Protein AF-O31113-F1 (afdb_monomer)

Structure (mmCIF, N/CA/C/O backbone):
data_AF-O31113-F1
#
_entry.id   AF-O31113-F1
#
loop_
_atom_site.group_PDB
_atom_site.id
_atom_site.type_symbol
_atom_site.label_atom_id
_atom_site.label_alt_id
_atom_site.label_comp_id
_atom_site.label_asym_id
_atom_site.label_entity_id
_atom_site.label_seq_id
_atom_site.pdbx_PDB_ins_code
_atom_site.Cartn_x
_atom_site.Cartn_y
_atom_site.Cartn_z
_atom_site.occupancy
_atom_site.B_iso_or_equiv
_atom_site.auth_seq_id
_atom_site.auth_comp_id
_atom_site.auth_asym_id
_atom_site.auth_atom_id
_atom_site.pdbx_PDB_model_num
ATOM 1 N 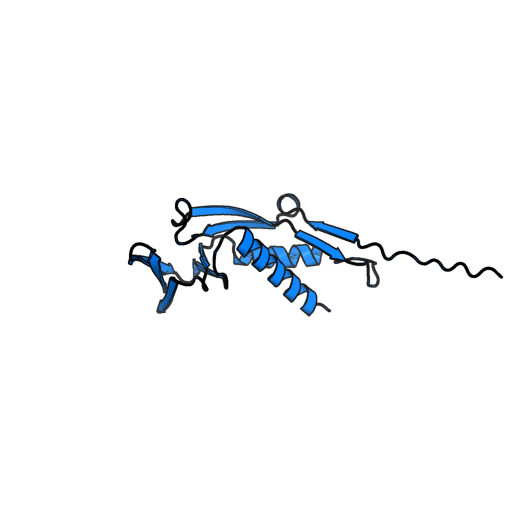N . MET A 1 1 ? 43.772 -29.951 -31.477 1.00 41.06 1 MET A N 1
ATOM 2 C CA . MET A 1 1 ? 42.868 -28.849 -31.870 1.00 41.06 1 MET A CA 1
ATOM 3 C C . MET A 1 1 ? 42.209 -28.359 -30.588 1.00 41.06 1 MET A C 1
ATOM 5 O O . MET A 1 1 ? 41.496 -29.130 -29.961 1.00 41.06 1 MET A O 1
ATOM 9 N N . TYR A 1 2 ? 42.608 -27.188 -30.090 1.00 36.62 2 TYR A N 1
ATOM 10 C CA . TYR A 1 2 ? 42.245 -26.711 -28.751 1.00 36.62 2 TYR A CA 1
ATOM 11 C C . TYR A 1 2 ? 40.744 -26.399 -28.676 1.00 36.62 2 TYR A C 1
ATOM 13 O O . TYR A 1 2 ? 40.266 -25.489 -29.345 1.00 36.62 2 TYR A O 1
ATOM 21 N N . SER A 1 3 ? 40.012 -27.155 -27.856 1.00 44.78 3 SER A N 1
ATOM 22 C CA . SER A 1 3 ? 38.642 -26.827 -27.459 1.00 44.78 3 SER A CA 1
ATOM 23 C C . SER A 1 3 ? 38.707 -25.735 -26.396 1.00 44.78 3 SER A C 1
ATOM 25 O O . SER A 1 3 ? 39.004 -26.012 -25.233 1.00 44.78 3 SER A O 1
ATOM 27 N N . ILE A 1 4 ? 38.460 -24.486 -26.787 1.00 46.47 4 ILE A N 1
ATOM 28 C CA . ILE A 1 4 ? 38.297 -23.392 -25.831 1.00 46.47 4 ILE A CA 1
ATOM 29 C C . ILE A 1 4 ? 36.902 -23.539 -25.221 1.00 46.47 4 ILE A C 1
ATOM 31 O O . ILE A 1 4 ? 35.905 -23.090 -25.779 1.00 46.47 4 ILE A O 1
ATOM 35 N N . ASN A 1 5 ? 36.831 -24.203 -24.068 1.00 42.53 5 ASN A N 1
ATOM 36 C CA . ASN A 1 5 ? 35.664 -24.143 -23.197 1.00 42.53 5 ASN A CA 1
ATOM 37 C C . ASN A 1 5 ? 35.570 -22.724 -22.623 1.00 42.53 5 ASN A C 1
ATOM 39 O O . ASN A 1 5 ? 36.101 -22.447 -21.546 1.00 42.53 5 ASN A O 1
ATOM 43 N N . TYR A 1 6 ? 34.881 -21.819 -23.322 1.00 45.59 6 TYR A N 1
ATOM 44 C CA . TYR A 1 6 ? 34.347 -20.616 -22.692 1.00 45.59 6 TYR A CA 1
ATOM 45 C C . TYR A 1 6 ? 33.265 -21.056 -21.702 1.00 45.59 6 TYR A C 1
ATOM 47 O O . TYR A 1 6 ? 32.075 -21.074 -22.001 1.00 45.59 6 TYR A O 1
ATOM 55 N N . ARG A 1 7 ? 33.675 -21.416 -20.483 1.00 47.78 7 ARG A N 1
ATOM 56 C CA . ARG A 1 7 ? 32.787 -21.350 -19.322 1.00 47.78 7 ARG A CA 1
ATOM 57 C C . ARG A 1 7 ? 32.553 -19.862 -19.057 1.00 47.78 7 ARG A C 1
ATOM 59 O O . ARG A 1 7 ? 33.208 -19.267 -18.206 1.00 47.78 7 ARG A O 1
ATOM 66 N N . ILE A 1 8 ? 31.666 -19.244 -19.839 1.00 56.91 8 ILE A N 1
ATOM 67 C CA . ILE A 1 8 ? 31.111 -17.936 -19.500 1.00 56.91 8 ILE A CA 1
ATOM 68 C C . ILE A 1 8 ? 30.435 -18.155 -18.150 1.00 56.91 8 ILE A C 1
ATOM 70 O O . ILE A 1 8 ? 29.442 -18.878 -18.055 1.00 56.91 8 ILE A O 1
ATOM 74 N N . ARG A 1 9 ? 31.030 -17.624 -17.080 1.00 56.62 9 ARG A N 1
ATOM 75 C CA . ARG A 1 9 ? 30.344 -17.517 -15.797 1.00 56.62 9 ARG A CA 1
ATOM 76 C C . ARG A 1 9 ? 29.125 -16.643 -16.071 1.00 56.62 9 ARG A C 1
ATOM 78 O O . ARG A 1 9 ? 29.287 -15.445 -16.294 1.00 56.62 9 ARG A O 1
ATOM 85 N N . ARG A 1 10 ? 27.946 -17.263 -16.150 1.00 62.12 10 ARG A N 1
ATOM 86 C CA . ARG A 1 10 ? 26.658 -16.565 -16.146 1.00 62.12 10 ARG A CA 1
ATOM 87 C C . ARG A 1 10 ? 26.690 -15.641 -14.932 1.00 62.12 10 ARG A C 1
ATOM 89 O O . ARG A 1 10 ? 26.868 -16.115 -13.810 1.00 62.12 10 ARG A O 1
ATOM 96 N N . THR A 1 11 ? 26.837 -14.351 -15.207 1.00 74.50 11 THR A N 1
ATOM 97 C CA . THR A 1 11 ? 27.075 -13.343 -14.183 1.00 74.50 11 THR A CA 1
ATOM 98 C C . THR A 1 11 ? 25.722 -12.762 -13.873 1.00 74.50 11 THR A C 1
ATOM 100 O O . THR A 1 11 ? 25.154 -12.070 -14.715 1.00 74.50 11 THR A O 1
ATOM 103 N N . THR A 1 12 ? 25.239 -13.037 -12.667 1.00 88.12 12 THR A N 1
ATOM 104 C CA . THR A 1 12 ? 23.979 -12.494 -12.183 1.00 88.12 12 THR A CA 1
ATOM 105 C C . THR A 1 12 ? 24.026 -10.981 -12.283 1.00 88.12 12 THR A C 1
ATOM 107 O O . THR A 1 12 ? 24.915 -10.333 -11.724 1.00 88.12 12 THR A O 1
ATOM 110 N N . MET A 1 13 ? 23.091 -10.429 -13.048 1.00 92.56 13 MET A N 1
ATOM 111 C CA . MET A 1 13 ? 22.949 -8.998 -13.247 1.00 92.56 13 MET A CA 1
ATOM 112 C C . MET A 1 13 ? 21.875 -8.459 -12.313 1.00 92.56 13 MET A C 1
ATOM 114 O O . MET A 1 13 ? 20.916 -9.155 -11.981 1.00 92.56 13 MET A O 1
ATOM 118 N N . ILE A 1 14 ? 22.050 -7.207 -11.898 1.00 94.44 14 ILE A N 1
ATOM 119 C CA . ILE A 1 14 ? 21.077 -6.476 -11.092 1.00 94.44 14 ILE A CA 1
ATOM 120 C C . ILE A 1 14 ? 20.465 -5.393 -11.972 1.00 94.44 14 ILE A C 1
ATOM 122 O O . ILE A 1 14 ? 21.179 -4.563 -12.536 1.00 94.44 14 ILE A O 1
ATOM 126 N N . LEU A 1 15 ? 19.141 -5.403 -12.063 1.00 94.50 15 LEU A N 1
ATOM 127 C CA . LEU A 1 15 ? 18.340 -4.301 -12.568 1.00 94.50 15 LEU A CA 1
ATOM 128 C C . LEU A 1 15 ? 17.790 -3.529 -11.369 1.00 94.50 15 LEU A C 1
ATOM 130 O O . LEU A 1 15 ? 17.204 -4.118 -10.462 1.00 94.50 15 LEU A O 1
ATOM 134 N N . GLU A 1 16 ? 17.970 -2.211 -11.369 1.00 96.81 16 GLU A N 1
ATOM 135 C CA . GLU A 1 16 ? 17.506 -1.327 -10.300 1.00 96.81 16 GLU A CA 1
ATOM 136 C C . GLU A 1 16 ? 16.591 -0.239 -10.865 1.00 96.81 16 GLU A C 1
ATOM 138 O O . GLU A 1 16 ? 16.943 0.468 -11.812 1.00 96.81 16 GLU A O 1
ATOM 143 N N . LEU A 1 17 ? 15.414 -0.095 -10.260 1.00 97.31 17 LEU A N 1
ATOM 144 C CA . LEU A 1 17 ? 14.520 1.036 -10.446 1.00 97.31 17 LEU A CA 1
ATOM 145 C C . LEU A 1 17 ? 14.532 1.870 -9.171 1.00 97.31 17 LEU A C 1
ATOM 147 O O . LEU A 1 17 ? 14.003 1.449 -8.146 1.00 97.31 17 LEU A O 1
ATOM 151 N N . ASN A 1 18 ? 15.099 3.071 -9.251 1.00 97.81 18 ASN A N 1
ATOM 152 C CA . ASN A 1 18 ? 14.959 4.054 -8.186 1.00 97.81 18 ASN A CA 1
ATOM 153 C C . ASN A 1 18 ? 13.582 4.725 -8.284 1.00 97.81 18 ASN A C 1
ATOM 155 O O . ASN A 1 18 ? 13.265 5.353 -9.298 1.00 97.81 18 ASN A O 1
ATOM 159 N N . GLY A 1 19 ? 12.773 4.608 -7.240 1.00 96.81 19 GLY A N 1
ATOM 160 C CA . GLY A 1 19 ? 11.384 5.030 -7.212 1.00 96.81 19 GLY A CA 1
ATOM 161 C C . GLY A 1 19 ? 11.194 6.533 -7.345 1.00 96.81 19 GLY A C 1
ATOM 162 O O . GLY A 1 19 ? 10.263 6.965 -8.025 1.00 96.81 19 GLY A O 1
ATOM 163 N N . ILE A 1 20 ? 12.104 7.348 -6.807 1.00 96.31 20 ILE A N 1
ATOM 164 C CA . ILE A 1 20 ? 12.039 8.809 -6.966 1.00 96.31 20 ILE A CA 1
ATOM 165 C C . ILE A 1 20 ? 12.186 9.180 -8.447 1.00 96.31 20 ILE A C 1
ATOM 167 O O . ILE A 1 20 ? 11.336 9.885 -8.994 1.00 96.31 20 ILE A O 1
ATOM 171 N N . TYR A 1 21 ? 13.218 8.669 -9.124 1.00 96.88 21 TYR A N 1
ATOM 172 C CA . TYR A 1 21 ? 13.475 8.997 -10.532 1.00 96.88 21 TYR A CA 1
ATOM 173 C C . TYR A 1 21 ? 12.519 8.294 -11.502 1.00 96.88 21 TYR A C 1
ATOM 175 O O . TYR A 1 21 ? 12.170 8.837 -12.552 1.00 96.88 21 TYR A O 1
ATOM 183 N N . ALA A 1 22 ? 12.065 7.088 -11.163 1.00 96.12 22 ALA A N 1
ATOM 184 C CA . ALA A 1 22 ? 11.113 6.343 -11.974 1.00 96.12 22 ALA A CA 1
ATOM 185 C C . ALA A 1 22 ? 9.659 6.814 -11.770 1.00 96.12 22 ALA A C 1
ATOM 187 O O . ALA A 1 22 ? 8.803 6.492 -12.603 1.00 96.12 22 ALA A O 1
ATOM 188 N N . GLY A 1 23 ? 9.377 7.601 -10.728 1.00 96.69 23 GLY A N 1
ATOM 189 C CA . GLY A 1 23 ? 8.023 8.015 -10.361 1.00 96.69 23 GLY A CA 1
ATOM 190 C C . GLY A 1 23 ? 7.192 6.854 -9.812 1.00 96.69 23 GLY A C 1
ATOM 191 O O . GLY A 1 23 ? 6.026 6.717 -10.177 1.00 96.69 23 GLY A O 1
ATOM 192 N N . LEU A 1 24 ? 7.815 5.994 -9.004 1.00 98.38 24 LEU A N 1
ATOM 193 C CA . LEU A 1 24 ? 7.187 4.905 -8.255 1.00 98.38 24 LEU A CA 1
ATOM 194 C C . LEU A 1 24 ? 6.921 5.415 -6.840 1.00 98.38 24 LEU A C 1
ATOM 196 O O . LEU A 1 24 ? 7.771 5.325 -5.953 1.00 98.38 24 LEU A O 1
ATOM 200 N N . ARG A 1 25 ? 5.762 6.046 -6.671 1.00 98.12 25 ARG A N 1
ATOM 201 C CA . ARG A 1 25 ? 5.361 6.681 -5.419 1.00 98.12 25 ARG A CA 1
ATOM 202 C C . ARG A 1 25 ? 3.854 6.633 -5.248 1.00 98.12 25 ARG A C 1
ATOM 204 O O . ARG A 1 25 ? 3.136 6.609 -6.246 1.00 98.12 25 ARG A O 1
ATOM 211 N N . PHE A 1 26 ? 3.418 6.705 -4.003 1.00 98.69 26 PHE A N 1
ATOM 212 C CA . PHE A 1 26 ? 2.024 6.898 -3.622 1.00 98.69 26 PHE A CA 1
ATOM 213 C C . PHE A 1 26 ? 1.972 7.640 -2.284 1.00 98.69 26 PHE A C 1
ATOM 215 O O . PHE A 1 26 ? 2.929 7.599 -1.509 1.00 98.69 26 PHE A O 1
ATOM 222 N N . SER A 1 27 ? 0.883 8.344 -2.014 1.00 98.69 27 SER A N 1
ATOM 223 C CA . SER A 1 27 ? 0.633 9.002 -0.733 1.00 98.69 27 SER A CA 1
ATOM 224 C C . SER A 1 27 ? -0.565 8.345 -0.073 1.00 98.69 27 SER A C 1
ATOM 226 O O . SER A 1 27 ? -1.639 8.299 -0.662 1.00 98.69 27 SER A O 1
ATOM 228 N N . ALA A 1 28 ? -0.392 7.850 1.147 1.00 98.69 28 ALA A N 1
ATOM 229 C CA . ALA A 1 28 ? -1.445 7.135 1.853 1.00 98.69 28 ALA A CA 1
ATOM 230 C C . ALA A 1 28 ? -1.438 7.468 3.343 1.00 98.69 28 ALA A C 1
ATOM 232 O O . ALA A 1 28 ? -0.394 7.792 3.923 1.00 98.69 28 ALA A O 1
ATOM 233 N N . ALA A 1 29 ? -2.615 7.371 3.954 1.00 98.69 29 ALA A N 1
ATOM 234 C CA . ALA A 1 29 ? -2.731 7.288 5.398 1.00 98.69 29 ALA A CA 1
ATOM 235 C C . ALA A 1 29 ? -2.550 5.829 5.836 1.00 98.69 29 ALA A C 1
ATOM 237 O O . ALA A 1 29 ? -2.847 4.912 5.077 1.00 98.69 29 ALA A O 1
ATOM 238 N N . HIS A 1 30 ? -2.086 5.586 7.055 1.00 98.62 30 HIS A N 1
ATOM 239 C CA . HIS A 1 30 ? -1.995 4.242 7.616 1.00 98.62 30 HIS A CA 1
ATOM 240 C C . HIS A 1 30 ? -2.087 4.259 9.144 1.00 98.62 30 HIS A C 1
ATOM 242 O O . HIS A 1 30 ? -2.037 5.317 9.783 1.00 98.62 30 HIS A O 1
ATOM 248 N N . ILE A 1 31 ? -2.215 3.067 9.724 1.00 98.12 31 ILE A N 1
ATOM 249 C CA . ILE A 1 31 ? -2.214 2.851 11.168 1.00 98.12 31 ILE A CA 1
ATOM 250 C C . ILE A 1 31 ? -1.427 1.588 11.521 1.00 98.12 31 ILE A C 1
ATOM 252 O O . ILE A 1 31 ? -1.719 0.495 11.051 1.00 98.12 31 ILE A O 1
ATOM 256 N N . VAL A 1 32 ? -0.448 1.735 12.412 1.00 97.94 32 VAL A N 1
ATOM 257 C CA . VAL A 1 32 ? 0.302 0.621 13.002 1.00 97.94 32 VAL A CA 1
ATOM 258 C C . VAL A 1 32 ? -0.262 0.369 14.396 1.00 97.94 32 VAL A C 1
ATOM 260 O O . VAL A 1 32 ? 0.184 0.968 15.377 1.00 97.94 32 VAL A O 1
ATOM 263 N N . PHE A 1 33 ? -1.300 -0.464 14.478 1.00 97.19 33 PHE A N 1
ATOM 264 C CA . PHE A 1 33 ? -2.029 -0.717 15.721 1.00 97.19 33 PHE A CA 1
ATOM 265 C C . PHE A 1 33 ? -1.098 -1.064 16.897 1.00 97.19 33 PHE A C 1
ATOM 267 O O . PHE A 1 33 ? -0.180 -1.870 16.785 1.00 97.19 33 PHE A O 1
ATOM 274 N N . GLY A 1 34 ? -1.322 -0.406 18.039 1.00 94.81 34 GLY A N 1
ATOM 275 C CA . GLY A 1 34 ? -0.545 -0.622 19.263 1.00 94.81 34 GLY A CA 1
ATOM 276 C C . GLY A 1 34 ? 0.847 0.017 19.305 1.00 94.81 34 GLY A C 1
ATOM 277 O O . GLY A 1 34 ? 1.509 -0.112 20.331 1.00 94.81 34 GLY A O 1
ATOM 278 N N . HIS A 1 35 ? 1.295 0.707 18.249 1.00 96.62 35 HIS A N 1
ATOM 279 C CA . HIS A 1 35 ? 2.537 1.485 18.281 1.00 96.62 35 HIS A CA 1
ATOM 280 C C . HIS A 1 35 ? 2.332 2.848 18.957 1.00 96.62 35 HIS A C 1
ATOM 282 O O . HIS A 1 35 ? 1.343 3.527 18.687 1.00 96.62 35 HIS A O 1
ATOM 288 N N . ASP A 1 36 ? 3.298 3.308 19.754 1.00 92.31 36 ASP A N 1
ATOM 289 C CA . ASP A 1 36 ? 3.148 4.530 20.562 1.00 92.31 36 ASP A CA 1
ATOM 290 C C . ASP A 1 36 ? 2.903 5.792 19.721 1.00 92.31 36 ASP A C 1
ATOM 292 O O . ASP A 1 36 ? 2.021 6.592 20.023 1.00 92.31 36 ASP A O 1
ATOM 296 N N . SER A 1 37 ? 3.660 5.973 18.635 1.00 91.62 37 SER A N 1
ATOM 297 C CA . SER A 1 37 ? 3.525 7.143 17.750 1.00 91.62 37 SER A CA 1
ATOM 298 C C . SER A 1 37 ? 2.735 6.870 16.471 1.00 91.62 37 SER A C 1
ATOM 300 O O . SER A 1 37 ? 2.240 7.798 15.843 1.00 91.62 37 SER A O 1
ATOM 302 N N . CYS A 1 38 ? 2.622 5.599 16.078 1.00 94.81 38 CYS A N 1
ATOM 303 C CA . CYS A 1 38 ? 2.059 5.183 14.787 1.00 94.81 38 CYS A CA 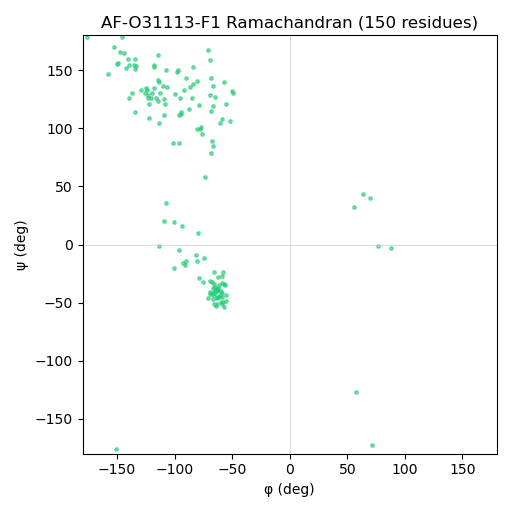1
ATOM 304 C C . CYS A 1 38 ? 0.736 4.416 14.951 1.00 94.81 38 CYS A C 1
ATOM 306 O O . CYS A 1 38 ? 0.118 4.053 13.956 1.00 94.81 38 CYS A O 1
ATOM 308 N N . GLY A 1 39 ? 0.274 4.201 16.191 1.00 94.81 39 GLY A N 1
ATOM 309 C CA . GLY A 1 39 ? -1.019 3.591 16.540 1.00 94.81 39 GLY A CA 1
ATOM 310 C C . GLY A 1 39 ? -2.210 4.542 16.442 1.00 94.81 39 GLY A C 1
ATOM 311 O O . GLY A 1 39 ? -3.326 4.219 16.866 1.00 94.81 39 GLY A O 1
ATOM 312 N N . VAL A 1 40 ? -1.979 5.721 15.872 1.00 96.50 40 VAL A N 1
ATOM 313 C CA . VAL A 1 40 ? -2.997 6.664 15.420 1.00 96.50 40 VAL A CA 1
ATOM 314 C C . VAL A 1 40 ? -2.866 6.848 13.913 1.00 96.50 40 VAL A C 1
ATOM 316 O O . VAL A 1 40 ? -1.783 6.689 13.345 1.00 96.50 40 VAL A O 1
ATOM 319 N N . ILE A 1 41 ? -3.981 7.181 13.267 1.00 98.25 41 ILE A N 1
ATOM 320 C CA . ILE A 1 41 ? -4.002 7.421 11.826 1.00 98.25 41 ILE A CA 1
ATOM 321 C C . ILE A 1 41 ? -3.142 8.647 11.520 1.00 98.25 41 ILE A C 1
ATOM 323 O O . ILE A 1 41 ? -3.326 9.714 12.103 1.00 98.25 41 ILE A O 1
ATOM 327 N N . HIS A 1 42 ? -2.210 8.470 10.597 1.00 98.19 42 HIS A N 1
ATOM 328 C CA . HIS A 1 42 ? -1.355 9.508 10.030 1.00 98.19 42 HIS A CA 1
ATOM 329 C C . HIS A 1 42 ? -0.993 9.090 8.602 1.00 98.19 42 HIS A C 1
ATOM 331 O O . HIS A 1 42 ? -1.499 8.075 8.132 1.00 98.19 42 HIS A O 1
ATOM 337 N N . GLY A 1 43 ? -0.154 9.839 7.886 1.00 97.81 43 GLY A N 1
ATOM 338 C CA . GLY A 1 43 ? 0.178 9.491 6.506 1.00 97.81 43 GLY A CA 1
ATOM 339 C C . GLY A 1 43 ? 1.588 9.857 6.091 1.00 97.81 43 GLY A C 1
ATOM 340 O O . GLY A 1 43 ? 2.264 10.640 6.759 1.00 97.81 43 GLY A O 1
ATOM 341 N N . HIS A 1 44 ? 1.996 9.282 4.961 1.00 98.38 44 HIS A N 1
ATOM 342 C CA . HIS A 1 44 ? 3.311 9.463 4.354 1.00 98.38 44 HIS A CA 1
ATOM 343 C C . HIS A 1 44 ? 3.201 9.550 2.835 1.00 98.38 44 HIS A C 1
ATOM 345 O O . HIS A 1 44 ? 2.249 9.058 2.227 1.00 98.38 44 HIS A O 1
ATOM 351 N N . SER A 1 45 ? 4.233 10.123 2.220 1.00 98.38 45 SER A N 1
ATOM 352 C CA . SER A 1 45 ? 4.540 9.880 0.812 1.00 98.38 45 SER A CA 1
ATOM 353 C C . SER A 1 45 ? 5.564 8.753 0.727 1.00 98.38 45 SER A C 1
ATOM 355 O O . SER A 1 45 ? 6.704 8.906 1.168 1.00 98.38 45 SER A O 1
ATOM 357 N N . TYR A 1 46 ? 5.147 7.627 0.163 1.00 98.62 46 TYR A N 1
ATOM 358 C CA . TYR A 1 46 ? 5.951 6.428 -0.014 1.00 98.62 46 TYR A CA 1
ATOM 359 C C . TYR A 1 46 ? 6.670 6.463 -1.361 1.00 98.62 46 TYR A C 1
ATOM 361 O O . TYR A 1 46 ? 6.110 6.895 -2.371 1.00 98.62 46 TYR A O 1
ATOM 369 N N . TYR A 1 47 ? 7.901 5.959 -1.379 1.00 98.38 47 TYR A N 1
ATOM 370 C CA . TYR A 1 47 ? 8.701 5.757 -2.583 1.00 98.38 47 TYR A CA 1
ATOM 371 C C . TYR A 1 47 ? 9.130 4.297 -2.640 1.00 98.38 47 TYR A C 1
ATOM 373 O O . TYR A 1 47 ? 9.555 3.744 -1.626 1.00 98.38 47 TYR A O 1
ATOM 381 N N . VAL A 1 48 ? 9.006 3.680 -3.814 1.00 98.62 48 VAL A N 1
ATOM 382 C CA . VAL A 1 48 ? 9.257 2.246 -3.993 1.00 98.62 48 VAL A CA 1
ATOM 383 C C . VAL A 1 48 ? 10.479 2.052 -4.880 1.00 98.62 48 VAL A C 1
ATOM 385 O O . VAL A 1 48 ? 10.411 2.230 -6.097 1.00 98.62 48 VAL A O 1
ATOM 388 N N . ASP A 1 49 ? 11.596 1.687 -4.259 1.00 98.38 49 ASP A N 1
ATOM 389 C CA . ASP A 1 49 ? 12.789 1.223 -4.962 1.00 98.38 49 ASP A CA 1
ATOM 390 C C . ASP A 1 49 ? 12.675 -0.283 -5.210 1.00 98.38 49 ASP A C 1
ATOM 392 O O . ASP A 1 49 ? 12.306 -1.042 -4.313 1.00 98.38 49 ASP A O 1
ATOM 396 N N . VAL A 1 50 ? 13.014 -0.730 -6.420 1.00 98.19 50 VAL A N 1
ATOM 397 C CA . VAL A 1 50 ? 12.954 -2.151 -6.787 1.00 98.19 50 VAL A CA 1
ATOM 398 C C . VAL A 1 50 ? 14.294 -2.606 -7.332 1.00 98.19 50 VAL A C 1
ATOM 400 O O . VAL A 1 50 ? 14.856 -1.986 -8.235 1.00 98.19 50 VAL A O 1
ATOM 403 N N . LYS A 1 51 ? 14.790 -3.721 -6.796 1.00 97.12 51 LYS A N 1
ATOM 404 C CA . LYS A 1 51 ? 15.993 -4.407 -7.266 1.00 97.12 51 LYS A CA 1
ATOM 405 C C . LYS A 1 51 ? 15.628 -5.820 -7.671 1.00 97.12 51 LYS A C 1
ATOM 407 O O . LYS A 1 51 ? 15.063 -6.560 -6.874 1.00 97.12 51 LYS A O 1
ATOM 412 N N . LEU A 1 52 ? 15.981 -6.185 -8.895 1.00 94.88 52 LEU A N 1
ATOM 413 C CA . LEU A 1 52 ? 15.750 -7.513 -9.438 1.00 94.88 52 LEU A CA 1
ATOM 414 C C . LEU A 1 52 ? 17.085 -8.100 -9.884 1.00 94.88 52 LEU A C 1
ATOM 416 O O . LEU A 1 52 ? 17.828 -7.472 -10.637 1.00 94.88 52 LEU A O 1
ATOM 420 N N . SER A 1 53 ? 17.399 -9.296 -9.396 1.00 94.25 53 SER A N 1
ATOM 421 C CA . SER A 1 53 ? 18.594 -10.037 -9.789 1.00 94.25 53 SER A CA 1
ATOM 422 C C . SER A 1 53 ? 18.221 -11.202 -10.688 1.00 94.25 53 SER A C 1
ATOM 424 O O . SER A 1 53 ? 1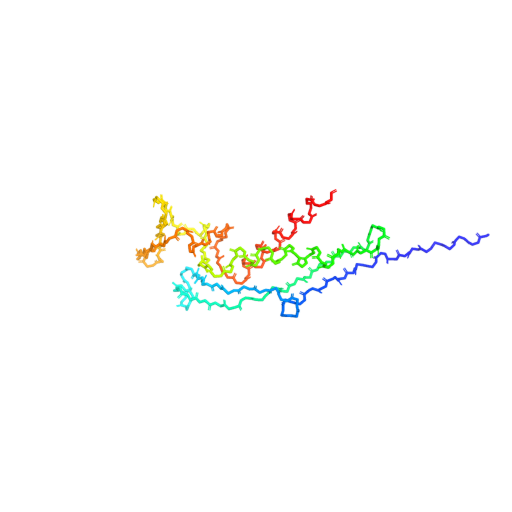7.306 -11.954 -10.359 1.00 94.25 53 SER A O 1
ATOM 426 N N . GLY A 1 54 ? 18.963 -11.406 -11.769 1.00 92.25 54 GLY A N 1
ATOM 427 C CA . GLY A 1 54 ? 18.763 -12.564 -12.629 1.00 92.25 54 GLY A CA 1
ATOM 428 C C . GLY A 1 54 ? 19.788 -12.650 -13.746 1.00 92.25 54 GLY A C 1
ATOM 429 O O . GLY A 1 54 ? 20.671 -11.801 -13.884 1.00 92.25 54 GLY A O 1
ATOM 430 N N . GLU A 1 55 ? 19.677 -13.706 -14.539 1.00 93.75 55 GLU A N 1
ATOM 431 C CA . GLU A 1 55 ? 20.501 -13.880 -15.728 1.00 93.75 55 GLU A CA 1
ATOM 432 C C . GLU A 1 55 ? 19.784 -13.278 -16.942 1.00 93.75 55 GLU A C 1
ATOM 434 O O . GLU A 1 55 ? 18.604 -13.568 -17.150 1.00 93.75 55 GLU A O 1
ATOM 439 N N . PRO A 1 56 ? 20.477 -12.478 -17.769 1.00 92.00 56 PRO A N 1
ATOM 440 C CA . PRO A 1 56 ? 19.963 -12.053 -19.062 1.00 92.00 56 PRO A CA 1
ATOM 441 C C . PRO A 1 56 ? 19.438 -13.227 -19.893 1.00 92.00 56 PRO A C 1
ATOM 443 O O . PRO A 1 56 ? 20.131 -14.235 -20.066 1.00 92.00 56 PRO A O 1
ATOM 446 N N . SER A 1 57 ? 18.230 -13.092 -20.431 1.00 89.00 57 SER A N 1
ATOM 447 C CA . SER A 1 57 ? 17.578 -14.135 -21.223 1.00 89.00 57 SER A CA 1
ATOM 448 C C . SER A 1 57 ? 16.707 -13.553 -22.347 1.00 89.00 57 SER A C 1
ATOM 450 O O . SER A 1 57 ? 16.639 -12.335 -22.538 1.00 89.00 57 SER A O 1
ATOM 452 N N . GLY A 1 58 ? 16.087 -14.435 -23.138 1.00 88.50 58 GLY A N 1
ATOM 453 C CA . GLY A 1 58 ? 15.246 -14.063 -24.279 1.00 88.50 58 GLY A CA 1
ATOM 454 C C . GLY A 1 58 ? 16.019 -13.507 -25.481 1.00 88.50 58 GLY A C 1
ATOM 455 O O . GLY A 1 58 ? 17.249 -13.523 -25.519 1.00 88.50 58 GLY A O 1
ATOM 456 N N . GLU A 1 59 ? 15.279 -13.015 -26.477 1.00 91.19 59 GLU A N 1
ATOM 457 C CA . GLU A 1 59 ? 15.828 -12.468 -27.732 1.00 91.19 59 GLU A CA 1
ATOM 458 C C . GLU A 1 59 ? 16.718 -11.237 -27.500 1.00 91.19 59 GLU A C 1
ATOM 460 O O . GLU A 1 59 ? 17.748 -11.074 -28.151 1.00 91.19 59 GLU A O 1
ATOM 465 N N . PHE A 1 60 ? 16.343 -10.391 -26.539 1.00 91.75 60 PHE A N 1
ATOM 466 C CA . PHE A 1 60 ? 17.004 -9.109 -26.281 1.00 91.75 60 PHE A CA 1
ATOM 467 C C . PHE A 1 60 ? 18.061 -9.166 -25.170 1.00 91.75 60 PHE A C 1
ATOM 469 O O . PHE A 1 60 ? 18.748 -8.172 -24.937 1.00 91.75 60 PHE A O 1
ATOM 476 N N . GLY A 1 61 ? 18.214 -10.309 -24.487 1.00 91.25 61 GLY A N 1
ATOM 477 C CA . GLY A 1 61 ? 19.188 -10.467 -23.405 1.00 91.25 61 GLY A CA 1
ATOM 478 C C . GLY A 1 61 ? 18.905 -9.550 -22.213 1.00 91.25 61 GLY A C 1
ATOM 479 O O . GLY A 1 61 ? 19.820 -8.918 -21.689 1.00 91.25 61 GLY A O 1
ATOM 480 N N . PHE A 1 62 ? 17.644 -9.442 -21.793 1.00 92.38 62 PHE A N 1
ATOM 481 C CA . PHE A 1 62 ? 17.266 -8.672 -20.606 1.00 92.38 62 PHE A CA 1
ATOM 482 C C . PHE A 1 62 ? 17.119 -9.585 -19.395 1.00 92.38 62 PHE A C 1
ATOM 484 O O . PHE A 1 62 ? 16.759 -10.752 -19.526 1.00 92.38 62 PHE A O 1
ATOM 491 N N . VAL A 1 63 ? 17.379 -9.042 -18.204 1.00 92.56 63 VAL A N 1
ATOM 4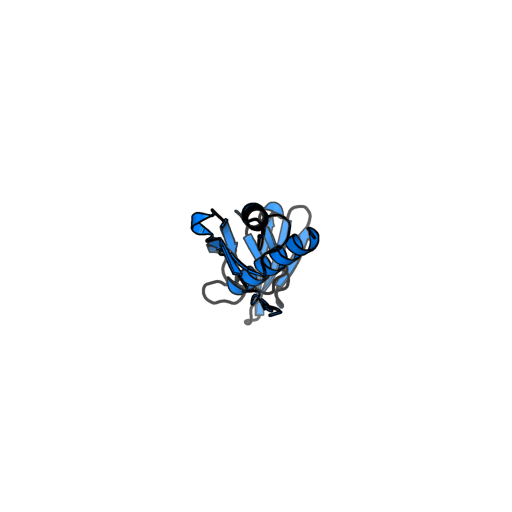92 C CA . VAL A 1 63 ? 16.933 -9.683 -16.957 1.00 92.56 63 VAL A CA 1
ATOM 493 C C . VAL A 1 63 ? 15.411 -9.545 -16.839 1.00 92.56 63 VAL A C 1
ATOM 495 O O . VAL A 1 63 ? 14.712 -10.505 -16.551 1.00 92.56 63 VAL A O 1
ATOM 498 N N . CYS A 1 64 ? 14.906 -8.340 -17.097 1.00 93.56 64 CYS A N 1
ATOM 499 C CA . CYS A 1 64 ? 13.495 -7.992 -17.221 1.00 93.56 64 CYS A CA 1
ATOM 500 C C . CYS A 1 64 ? 13.417 -6.700 -18.052 1.00 93.56 64 CYS A C 1
ATOM 502 O O . CYS A 1 64 ? 14.320 -5.862 -17.959 1.00 93.56 64 CYS A O 1
ATOM 504 N N . ASP A 1 65 ? 12.372 -6.509 -18.861 1.00 94.31 65 ASP A N 1
ATOM 505 C CA . ASP A 1 65 ? 12.135 -5.203 -19.485 1.00 94.31 65 ASP A CA 1
ATOM 506 C C . ASP A 1 65 ? 11.771 -4.187 -18.390 1.00 94.31 65 ASP A C 1
ATOM 508 O O . ASP A 1 65 ? 10.767 -4.323 -17.685 1.00 94.31 65 ASP A O 1
ATOM 512 N N . PHE A 1 66 ? 12.581 -3.135 -18.251 1.00 93.81 66 PHE A N 1
ATOM 513 C CA . PHE A 1 66 ? 12.374 -2.106 -17.233 1.00 93.81 66 PHE A CA 1
ATOM 514 C C . PHE A 1 66 ? 11.012 -1.406 -17.358 1.00 93.81 66 PHE A C 1
ATOM 516 O O . PHE A 1 66 ? 10.497 -0.910 -16.356 1.00 93.81 66 PHE A O 1
ATOM 523 N N . LYS A 1 67 ? 10.417 -1.338 -18.559 1.00 95.25 67 LYS A N 1
ATOM 524 C CA . LYS A 1 67 ? 9.077 -0.770 -18.763 1.00 95.25 67 LYS A CA 1
ATOM 525 C C . LYS A 1 67 ? 8.007 -1.659 -18.150 1.00 95.25 67 LYS A C 1
ATOM 527 O O . LYS A 1 67 ? 7.100 -1.125 -17.518 1.00 95.25 67 LYS A O 1
ATOM 53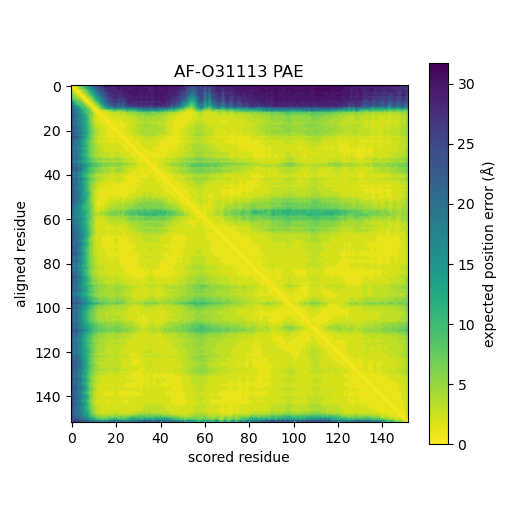2 N N . ILE A 1 68 ? 8.139 -2.978 -18.305 1.00 95.56 68 ILE A N 1
ATOM 533 C CA . ILE A 1 68 ? 7.224 -3.962 -17.714 1.00 95.56 68 ILE A CA 1
ATOM 534 C C . ILE A 1 68 ? 7.311 -3.876 -16.192 1.00 95.56 68 ILE A C 1
ATOM 536 O O . ILE A 1 68 ? 6.298 -3.629 -15.541 1.00 95.56 68 ILE A O 1
ATOM 540 N N . LEU A 1 69 ? 8.520 -3.962 -15.627 1.00 97.00 69 LEU A N 1
ATOM 541 C CA . LEU A 1 69 ? 8.701 -3.875 -14.176 1.00 97.00 69 LEU A CA 1
ATOM 542 C C . LEU A 1 69 ? 8.164 -2.551 -13.615 1.00 97.00 69 LEU A C 1
ATOM 544 O O . LEU A 1 69 ? 7.430 -2.534 -12.631 1.00 97.00 69 LEU A O 1
ATOM 548 N N . LYS A 1 70 ? 8.475 -1.429 -14.274 1.00 97.94 70 LYS A N 1
ATOM 549 C CA . LYS A 1 70 ? 7.966 -0.109 -13.889 1.00 97.94 70 LYS A CA 1
ATOM 550 C C . LYS A 1 70 ? 6.437 -0.045 -13.923 1.00 97.94 70 LYS A C 1
ATOM 552 O O . LYS A 1 70 ? 5.854 0.594 -13.053 1.00 97.94 70 LYS A O 1
ATOM 557 N N . 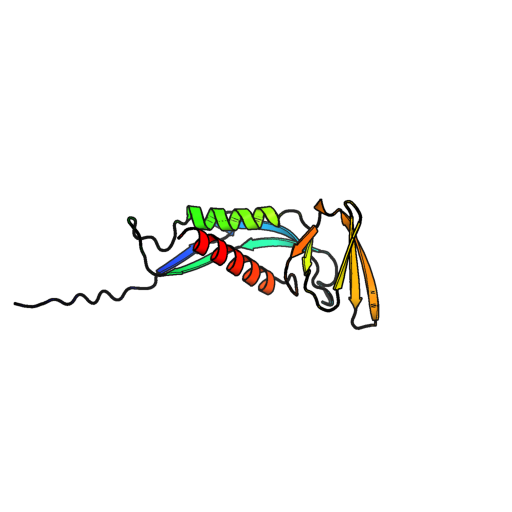GLN A 1 71 ? 5.801 -0.655 -14.922 1.00 98.19 71 GLN A N 1
ATOM 558 C CA . GLN A 1 71 ? 4.346 -0.680 -15.056 1.00 98.19 71 GLN A CA 1
ATOM 559 C C . GLN A 1 71 ? 3.696 -1.483 -13.923 1.00 98.19 71 GLN A C 1
ATOM 561 O O . GLN A 1 71 ? 2.801 -0.959 -13.268 1.00 98.19 71 GLN A O 1
ATOM 566 N N . ILE A 1 72 ? 4.214 -2.679 -13.622 1.00 98.38 72 ILE A N 1
ATOM 567 C CA . ILE A 1 72 ? 3.742 -3.524 -12.512 1.00 98.38 72 ILE A CA 1
ATOM 568 C C . ILE A 1 72 ? 3.777 -2.753 -11.187 1.00 98.38 72 ILE A C 1
ATOM 570 O O . ILE A 1 72 ? 2.792 -2.709 -10.456 1.00 98.38 72 ILE A O 1
ATOM 574 N N . VAL A 1 73 ? 4.899 -2.094 -10.882 1.00 98.56 73 VAL A N 1
ATOM 575 C CA . VAL A 1 73 ? 5.037 -1.352 -9.618 1.00 98.56 73 VAL A CA 1
ATOM 576 C C . VAL A 1 73 ? 4.091 -0.149 -9.577 1.00 98.56 73 VAL A C 1
ATOM 578 O O . VAL A 1 73 ? 3.520 0.153 -8.532 1.00 98.56 73 VAL A O 1
ATOM 581 N N . LYS A 1 74 ? 3.895 0.538 -10.709 1.00 98.50 74 LYS A N 1
ATOM 582 C CA . LYS A 1 74 ? 2.958 1.666 -10.801 1.00 98.50 74 LYS A CA 1
ATOM 583 C C . LYS A 1 74 ? 1.506 1.261 -10.596 1.00 98.50 74 LYS A C 1
ATOM 585 O O . LYS A 1 74 ? 0.773 2.051 -10.009 1.00 98.50 74 LYS A O 1
ATOM 590 N N . GLU A 1 75 ? 1.102 0.088 -11.077 1.00 98.44 75 GLU A N 1
ATOM 591 C CA . GLU A 1 75 ? -0.242 -0.449 -10.843 1.00 98.44 75 GLU A CA 1
ATOM 592 C C . GLU A 1 75 ? -0.507 -0.546 -9.343 1.00 98.44 75 GLU A C 1
ATOM 594 O O . GLU A 1 75 ? -1.433 0.096 -8.851 1.00 98.44 75 GLU A O 1
ATOM 599 N N . LEU A 1 76 ? 0.382 -1.214 -8.601 1.00 98.62 76 LEU A N 1
ATOM 600 C CA . LEU A 1 76 ? 0.215 -1.343 -7.156 1.00 98.62 76 LEU A CA 1
ATOM 601 C C . LEU A 1 76 ? 0.298 0.005 -6.430 1.00 98.62 76 LEU A C 1
ATOM 603 O O . LEU A 1 76 ? -0.523 0.280 -5.562 1.00 98.62 76 LEU A O 1
ATOM 607 N N . CYS A 1 77 ? 1.232 0.889 -6.802 1.00 98.75 77 CYS A N 1
ATOM 608 C CA . CYS A 1 77 ? 1.262 2.245 -6.244 1.00 98.75 77 CYS A CA 1
ATOM 609 C C . CYS A 1 77 ? -0.078 2.967 -6.446 1.00 98.75 77 CYS A C 1
ATOM 611 O O . CYS A 1 77 ? -0.562 3.603 -5.519 1.00 98.75 77 CYS A O 1
ATOM 613 N N . SER A 1 78 ? -0.689 2.856 -7.629 1.00 98.44 78 SER A N 1
ATOM 614 C CA . SER A 1 78 ? -1.971 3.499 -7.930 1.00 98.44 78 SER A CA 1
ATOM 615 C C . SER A 1 78 ? -3.137 2.914 -7.132 1.00 98.44 78 SER A C 1
ATOM 617 O O . SER A 1 78 ? -4.071 3.649 -6.829 1.00 98.44 78 SER A O 1
ATOM 619 N N . GLU A 1 79 ? -3.108 1.621 -6.808 1.00 98.12 79 GLU A N 1
ATOM 620 C CA . GLU A 1 79 ? -4.123 0.974 -5.962 1.00 98.12 79 GLU A CA 1
ATOM 621 C C . GLU A 1 79 ? -4.051 1.450 -4.499 1.00 98.12 79 GLU A C 1
ATOM 623 O O . GLU A 1 79 ? -5.068 1.505 -3.803 1.00 98.12 79 GLU A O 1
ATOM 628 N N . LEU A 1 80 ? -2.851 1.798 -4.026 1.00 98.69 80 LEU A N 1
ATOM 629 C CA . LEU A 1 80 ? -2.607 2.260 -2.654 1.00 98.69 80 LEU A CA 1
ATOM 630 C C . LEU A 1 80 ? -2.715 3.785 -2.494 1.00 98.69 80 LEU A C 1
ATOM 632 O O . LEU A 1 80 ? -2.834 4.280 -1.372 1.00 98.69 80 LEU A O 1
ATOM 636 N N . ASP A 1 81 ? -2.643 4.535 -3.592 1.00 98.62 81 ASP A N 1
ATOM 637 C CA . ASP A 1 81 ? -2.619 5.996 -3.580 1.00 98.62 81 ASP A CA 1
ATOM 638 C C . ASP A 1 81 ? -3.942 6.597 -3.083 1.00 98.62 81 ASP A C 1
ATOM 640 O O . ASP A 1 81 ? -5.032 6.171 -3.464 1.00 98.62 81 ASP A O 1
ATOM 644 N N . HIS A 1 82 ? -3.837 7.618 -2.230 1.00 98.44 82 HIS A N 1
ATOM 645 C CA . HIS A 1 82 ? -4.956 8.325 -1.602 1.00 98.44 82 HIS A CA 1
ATOM 646 C C . HIS A 1 82 ? -5.926 7.419 -0.815 1.00 98.44 82 HIS A C 1
ATOM 648 O O . HIS A 1 82 ? -7.116 7.720 -0.728 1.00 98.44 82 HIS A O 1
ATOM 654 N N . LYS A 1 83 ? -5.429 6.329 -0.214 1.00 98.62 83 LYS A N 1
ATOM 655 C CA . LYS A 1 83 ? -6.209 5.439 0.667 1.00 98.62 83 LYS A CA 1
ATOM 656 C C . LYS A 1 83 ? -5.711 5.457 2.109 1.00 98.62 83 LYS A C 1
ATOM 658 O O . LYS A 1 83 ? -4.583 5.866 2.397 1.00 98.62 83 LYS A O 1
ATOM 663 N N . LEU A 1 84 ? -6.550 4.964 3.016 1.00 98.75 84 LEU A N 1
ATOM 664 C CA . LEU A 1 84 ? -6.153 4.509 4.343 1.00 98.75 84 LEU A CA 1
ATOM 665 C C . LEU A 1 84 ? -5.744 3.033 4.274 1.00 98.75 84 LEU A C 1
ATOM 667 O O . LEU A 1 84 ? -6.568 2.169 3.989 1.00 98.75 84 LEU A O 1
ATOM 671 N N . LEU A 1 85 ? -4.483 2.730 4.560 1.00 98.75 85 LEU A N 1
ATOM 672 C CA . LEU A 1 85 ? -3.971 1.365 4.616 1.00 98.75 85 LEU A CA 1
ATOM 673 C C . LEU A 1 85 ? -4.244 0.767 5.994 1.00 98.75 85 LEU A C 1
ATOM 675 O O . LEU A 1 85 ? -3.838 1.335 7.014 1.00 98.75 85 LEU A O 1
ATOM 679 N N . VAL A 1 86 ? -4.898 -0.394 6.018 1.00 98.50 86 VAL A N 1
ATOM 680 C CA . VAL A 1 86 ? -5.236 -1.110 7.255 1.00 98.50 86 VAL A CA 1
ATOM 681 C C . VAL A 1 86 ? -4.789 -2.569 7.157 1.00 98.50 86 VAL A C 1
ATOM 683 O O . VAL A 1 86 ? -5.068 -3.218 6.146 1.00 98.50 86 VAL A O 1
ATOM 686 N N . PRO A 1 87 ? -4.108 -3.109 8.186 1.00 98.00 87 PRO A N 1
ATOM 687 C CA . PRO A 1 87 ? -3.646 -4.493 8.180 1.00 98.00 87 PRO A CA 1
ATOM 688 C C . PRO A 1 87 ? -4.801 -5.445 8.500 1.00 98.00 87 PRO A C 1
ATOM 690 O O . PRO A 1 87 ? -5.155 -5.626 9.663 1.00 98.00 87 PRO A O 1
ATOM 693 N N . ARG A 1 88 ? -5.394 -6.056 7.469 1.00 97.69 88 ARG A N 1
ATOM 694 C CA . ARG A 1 88 ? -6.542 -6.973 7.577 1.00 97.69 88 ARG A CA 1
ATOM 695 C C . ARG A 1 88 ? -6.272 -8.154 8.508 1.00 97.69 88 ARG A C 1
ATOM 697 O O . ARG A 1 88 ? -7.184 -8.605 9.188 1.00 97.69 88 ARG A O 1
ATOM 704 N N . ASP A 1 89 ? -5.034 -8.639 8.525 1.00 97.44 89 ASP A N 1
ATOM 705 C CA . ASP A 1 89 ? -4.653 -9.879 9.202 1.00 97.44 89 ASP A CA 1
ATOM 706 C C . ASP A 1 89 ? -3.995 -9.601 10.575 1.00 97.44 89 ASP A C 1
ATOM 708 O O . ASP A 1 89 ? -3.274 -10.445 11.117 1.00 97.44 89 ASP A O 1
ATOM 712 N N . HIS A 1 90 ? -4.205 -8.405 11.140 1.00 97.75 90 HIS A N 1
ATOM 713 C CA . HIS A 1 90 ? -3.735 -8.047 12.478 1.00 97.75 90 HIS A CA 1
ATOM 714 C C . HIS A 1 90 ? -4.500 -8.830 13.561 1.00 97.75 90 HIS A C 1
ATOM 716 O O . HIS A 1 90 ? -5.722 -8.786 13.627 1.00 97.75 90 HIS A O 1
ATOM 722 N N . GLU A 1 91 ? -3.775 -9.484 14.472 1.00 96.00 91 GLU A N 1
ATOM 723 C CA . GLU A 1 91 ? -4.317 -10.460 15.439 1.00 96.00 91 GLU A CA 1
ATOM 724 C C . GLU A 1 91 ? -5.441 -9.943 16.353 1.00 96.00 91 GLU A C 1
ATOM 726 O O . GLU A 1 91 ? -6.352 -10.693 16.684 1.00 96.00 91 GLU A O 1
ATOM 731 N N . ASN A 1 92 ? -5.391 -8.666 16.741 1.00 97.06 92 ASN A N 1
ATOM 732 C CA . ASN A 1 92 ? -6.359 -8.051 17.660 1.00 97.06 92 ASN A CA 1
ATOM 733 C C . ASN A 1 92 ? -7.296 -7.049 16.968 1.00 97.06 92 ASN A C 1
ATOM 735 O O . ASN A 1 92 ? -7.811 -6.142 17.627 1.00 97.06 92 ASN A O 1
ATOM 739 N N . MET A 1 93 ? -7.434 -7.139 15.644 1.00 97.25 93 MET A N 1
ATOM 740 C CA . MET A 1 93 ? -8.326 -6.284 14.869 1.00 97.25 93 MET A CA 1
ATOM 741 C C .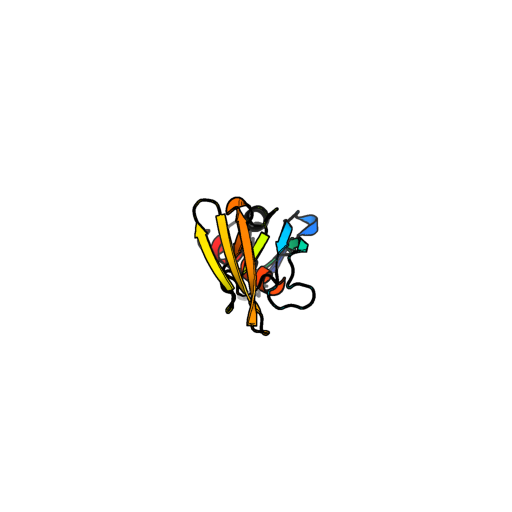 MET A 1 93 ? -9.364 -7.135 14.147 1.00 97.25 93 MET A C 1
ATOM 743 O O . MET A 1 93 ? -9.024 -8.094 13.461 1.00 97.25 93 MET A O 1
ATOM 747 N N . GLU A 1 94 ? -10.626 -6.753 14.289 1.00 97.88 94 GLU A N 1
ATOM 748 C CA . GLU A 1 94 ? -11.736 -7.321 13.536 1.00 97.88 94 GLU A CA 1
ATOM 749 C C . GLU A 1 94 ? -12.398 -6.237 12.690 1.00 97.88 94 GLU A C 1
ATOM 751 O O . GLU A 1 94 ? -12.350 -5.045 13.014 1.00 97.88 94 GLU A O 1
ATOM 756 N N . TYR A 1 95 ? -13.041 -6.657 11.603 1.00 98.12 95 TYR A N 1
ATOM 757 C CA . TYR A 1 95 ? -13.816 -5.758 10.765 1.00 98.12 95 TYR A CA 1
ATOM 758 C C . TYR A 1 95 ? -15.117 -6.391 10.287 1.00 98.12 95 TYR A C 1
ATOM 760 O O . TYR A 1 95 ? -15.229 -7.609 10.133 1.00 98.12 95 TYR A O 1
ATOM 768 N N . SER A 1 96 ? -16.089 -5.535 9.999 1.00 98.06 96 SER A N 1
ATOM 769 C CA . SER A 1 96 ? -17.324 -5.886 9.306 1.00 98.06 96 SER A CA 1
ATOM 770 C C . SER A 1 96 ? -17.630 -4.848 8.232 1.00 98.06 96 SER A C 1
ATOM 772 O O . SER A 1 96 ? -17.118 -3.728 8.257 1.00 98.06 96 SER A O 1
ATOM 774 N N . MET A 1 97 ? -18.449 -5.223 7.255 1.00 97.31 97 MET A N 1
ATOM 775 C CA . MET A 1 97 ? -18.901 -4.324 6.197 1.00 97.31 97 MET A CA 1
ATOM 776 C C . MET A 1 97 ? -20.425 -4.306 6.181 1.00 97.31 97 MET A C 1
ATOM 778 O O . MET A 1 97 ? -21.054 -5.365 6.202 1.00 97.31 97 MET A O 1
ATOM 782 N N . GLU A 1 98 ? -21.010 -3.114 6.113 1.00 97.44 98 GLU A N 1
ATOM 783 C CA . GLU A 1 98 ? -22.451 -2.917 5.965 1.00 97.44 98 GLU A CA 1
ATOM 784 C C . GLU A 1 98 ? -22.698 -1.849 4.895 1.00 97.44 98 GLU A C 1
ATOM 786 O O . GLU A 1 98 ? -22.332 -0.684 5.059 1.00 97.44 98 GLU A O 1
ATOM 791 N N . GLY A 1 99 ? -23.296 -2.252 3.769 1.00 96.31 99 GLY A N 1
ATOM 792 C CA . GLY A 1 99 ? -23.425 -1.378 2.600 1.00 96.31 99 GLY A CA 1
ATOM 793 C C . GLY A 1 99 ? -22.056 -0.885 2.120 1.00 96.31 99 GLY A C 1
ATOM 794 O O . GLY A 1 99 ? -21.146 -1.687 1.921 1.00 96.31 99 GLY A O 1
ATOM 795 N N . ASP A 1 100 ? -21.915 0.434 1.988 1.00 97.38 100 ASP A N 1
ATOM 796 C CA . ASP A 1 100 ? -20.679 1.096 1.547 1.00 97.38 100 ASP A CA 1
ATOM 797 C C . ASP A 1 100 ? -19.786 1.541 2.717 1.00 97.38 100 ASP A C 1
ATOM 799 O O . ASP A 1 100 ? -18.891 2.367 2.546 1.00 97.38 100 ASP A O 1
ATOM 803 N N . SER A 1 101 ? -20.028 1.024 3.925 1.00 98.31 101 SER A N 1
ATOM 804 C CA . SER A 1 101 ? -19.247 1.336 5.126 1.00 98.31 101 SER A CA 1
ATOM 805 C C . SER A 1 101 ? -18.498 0.113 5.643 1.00 98.31 101 SER A C 1
ATOM 807 O O . SER A 1 101 ? -19.019 -1.003 5.654 1.00 98.31 101 SER A O 1
ATOM 809 N N . ILE A 1 102 ? -17.275 0.340 6.113 1.00 98.38 102 ILE A N 1
ATOM 810 C CA . ILE A 1 102 ? -16.477 -0.625 6.861 1.00 98.38 102 ILE A CA 1
ATOM 811 C C . ILE A 1 102 ? -16.355 -0.179 8.318 1.00 98.38 102 ILE A C 1
ATOM 813 O O . ILE A 1 102 ? -16.100 0.990 8.608 1.00 98.38 102 ILE A O 1
ATOM 817 N N . TYR A 1 103 ? -16.506 -1.124 9.236 1.00 98.56 103 TYR A N 1
ATOM 818 C CA . TYR A 1 103 ? -16.338 -0.929 10.669 1.00 98.56 103 TYR A CA 1
ATOM 819 C C . TYR A 1 103 ? -15.111 -1.707 11.118 1.00 98.56 103 TYR A C 1
ATOM 821 O O . TYR A 1 103 ? -14.983 -2.880 10.781 1.00 98.56 103 TYR A O 1
ATOM 829 N N . LEU A 1 104 ? -14.216 -1.061 11.864 1.00 98.31 104 LEU A N 1
ATOM 830 C CA . LEU A 1 104 ? -13.023 -1.690 12.433 1.00 98.31 104 LEU A CA 1
ATOM 831 C C . LEU A 1 104 ? -13.090 -1.614 13.954 1.00 98.31 104 LEU A C 1
ATOM 833 O O . LEU A 1 104 ? -13.337 -0.537 14.505 1.00 98.31 104 LEU A O 1
ATOM 837 N N . GLU A 1 105 ? -12.787 -2.716 14.628 1.00 98.25 105 GLU A N 1
ATOM 838 C CA . GLU A 1 105 ? -12.598 -2.762 16.074 1.00 98.25 105 GLU A CA 1
ATOM 839 C C . GLU A 1 105 ? -11.203 -3.302 16.387 1.00 98.25 105 GLU A C 1
ATOM 841 O O . GLU A 1 105 ? -10.848 -4.407 15.994 1.00 98.25 105 GLU A O 1
ATOM 846 N N . TYR A 1 106 ? -10.399 -2.510 17.096 1.00 98.19 106 TYR A N 1
ATOM 847 C CA . TYR A 1 106 ? -9.071 -2.904 17.560 1.00 98.19 106 TYR A CA 1
ATOM 848 C C . TYR A 1 106 ? -9.036 -2.935 19.086 1.00 98.19 106 TYR A C 1
ATOM 850 O O . TYR A 1 106 ? -9.357 -1.936 19.739 1.00 98.19 106 TYR A O 1
ATOM 858 N N . VAL A 1 107 ? -8.617 -4.068 19.648 1.00 98.00 107 VAL A N 1
ATOM 859 C CA . VAL A 1 107 ? -8.465 -4.256 21.095 1.00 98.00 107 VAL A CA 1
ATOM 860 C C . VAL A 1 107 ? -7.020 -3.967 21.499 1.00 98.00 107 VAL A C 1
ATOM 862 O O . VAL A 1 107 ? -6.089 -4.697 21.155 1.00 98.00 107 VAL A O 1
ATOM 865 N N . GLU A 1 108 ? -6.821 -2.884 22.247 1.00 95.50 108 GLU A N 1
ATOM 866 C CA . GLU A 1 108 ? -5.519 -2.510 22.792 1.00 95.50 108 GLU A CA 1
ATOM 867 C C . GLU A 1 108 ? -5.065 -3.491 23.881 1.00 95.50 108 GLU A C 1
ATOM 869 O O . GLU A 1 108 ? -5.872 -4.125 24.560 1.00 95.50 108 GLU A O 1
ATOM 874 N N . LYS A 1 109 ? -3.753 -3.542 24.147 1.00 92.88 109 LYS A N 1
ATOM 875 C CA . LYS A 1 109 ? -3.185 -4.354 25.243 1.00 92.88 109 LYS A CA 1
ATOM 876 C C . LYS A 1 109 ? -3.743 -3.991 26.627 1.00 92.88 109 LYS A C 1
ATOM 878 O O . LYS A 1 109 ? -3.698 -4.816 27.533 1.00 92.88 109 LYS A O 1
ATOM 883 N N . SER A 1 110 ? -4.252 -2.770 26.799 1.00 93.69 110 SER A N 1
ATOM 884 C CA . SER A 1 110 ? -4.928 -2.316 28.022 1.00 93.69 110 SER A CA 1
ATOM 885 C C . SER A 1 110 ? -6.343 -2.884 28.190 1.00 93.69 110 SER A C 1
ATOM 887 O O . SER A 1 110 ? -6.925 -2.730 29.260 1.00 93.69 110 SER A O 1
ATOM 889 N N . GLY A 1 111 ? -6.907 -3.506 27.149 1.00 94.75 111 GLY A N 1
ATOM 890 C CA . GLY A 1 111 ? -8.307 -3.927 27.077 1.00 94.75 111 GLY A CA 1
ATOM 891 C C . GLY A 1 111 ? -9.258 -2.852 26.539 1.00 94.75 111 GLY A C 1
ATOM 892 O O . GLY A 1 111 ? -10.444 -3.124 26.367 1.00 94.75 111 GLY A O 1
ATOM 893 N N . ASN A 1 112 ? -8.767 -1.642 26.251 1.00 95.94 112 ASN A N 1
ATOM 894 C CA . ASN A 1 112 ? -9.567 -0.613 25.589 1.00 95.94 112 ASN A CA 1
ATOM 895 C C . ASN A 1 112 ? -9.865 -1.012 24.140 1.00 95.94 112 ASN A C 1
ATOM 897 O O . ASN A 1 112 ? -9.001 -1.549 23.449 1.00 95.94 112 ASN A O 1
ATOM 901 N N . VAL A 1 113 ? -11.064 -0.687 23.659 1.00 97.69 113 VAL A N 1
ATOM 902 C CA . VAL A 1 113 ? -11.468 -0.951 22.273 1.00 97.69 113 VAL A CA 1
ATOM 903 C C . VAL A 1 113 ? -11.529 0.360 21.502 1.00 97.69 113 VAL A C 1
ATOM 905 O O . VAL A 1 113 ? -12.290 1.263 21.858 1.00 97.69 113 VAL A O 1
ATOM 908 N N . LYS A 1 114 ? -10.746 0.462 20.427 1.00 97.12 114 LYS A N 1
ATOM 909 C CA . LYS A 1 114 ? -10.824 1.566 19.465 1.00 97.12 114 LYS A CA 1
ATOM 910 C C . LYS A 1 114 ? -11.719 1.140 18.313 1.00 97.12 114 LYS A C 1
ATOM 912 O O . LYS A 1 114 ? -11.478 0.104 17.699 1.00 97.12 114 LYS A O 1
ATOM 917 N N . LYS A 1 115 ? -12.734 1.951 18.025 1.00 98.12 115 LYS A N 1
ATOM 918 C CA . LYS A 1 115 ? -13.685 1.709 16.939 1.00 98.12 115 LYS A CA 1
ATOM 919 C C . LYS A 1 115 ? -13.532 2.766 15.863 1.00 98.12 115 LYS A C 1
ATOM 921 O O . LYS A 1 115 ? -13.370 3.946 16.176 1.00 98.12 115 LYS A O 1
ATOM 926 N N . TYR A 1 116 ? -13.616 2.337 14.616 1.00 98.19 116 TYR A N 1
ATOM 927 C CA . TYR A 1 116 ? -13.534 3.202 13.451 1.00 98.19 116 TYR A CA 1
ATOM 928 C C . TYR A 1 116 ? -14.635 2.843 12.462 1.00 98.19 116 TYR A C 1
ATOM 930 O O . TYR A 1 116 ? -15.052 1.689 12.390 1.00 98.19 116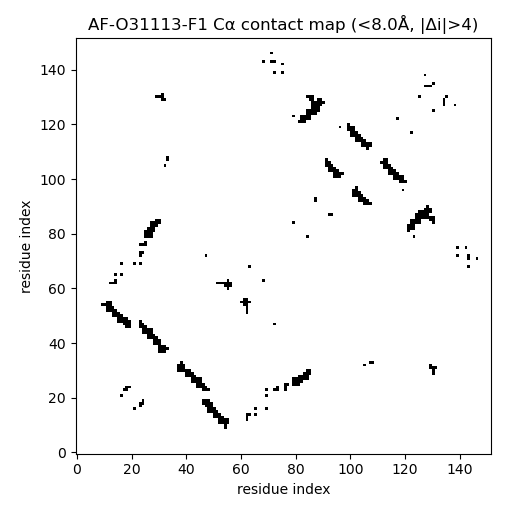 TYR A O 1
ATOM 938 N N . MET A 1 117 ? -15.077 3.831 11.690 1.00 98.06 117 MET A N 1
ATOM 939 C CA . MET A 1 117 ? -15.961 3.625 10.552 1.00 98.06 117 MET A CA 1
ATOM 940 C C . MET A 1 117 ? -15.467 4.489 9.398 1.00 98.06 117 MET A C 1
ATOM 942 O O . MET A 1 117 ? -15.200 5.677 9.596 1.00 98.06 117 MET A O 1
ATOM 946 N N . PHE A 1 118 ? -15.333 3.883 8.222 1.00 98.19 118 PHE A N 1
ATOM 947 C CA . PHE A 1 118 ? -14.922 4.557 6.993 1.00 98.19 118 PHE A CA 1
ATOM 948 C C . PHE A 1 118 ? -15.807 4.121 5.824 1.00 98.19 118 PHE A C 1
ATOM 950 O O . PHE A 1 118 ? -16.310 2.994 5.835 1.00 98.19 118 PHE A O 1
ATOM 957 N N . PRO A 1 119 ? -15.951 4.953 4.781 1.00 98.31 119 PRO A N 1
ATOM 958 C CA . PRO A 1 119 ? -16.407 4.476 3.484 1.00 98.31 119 PRO A CA 1
ATOM 959 C C . PRO A 1 119 ? -15.480 3.371 2.963 1.00 98.31 119 PRO A C 1
ATOM 961 O O . PRO A 1 119 ? -14.256 3.468 3.079 1.00 98.31 119 PRO A O 1
ATOM 964 N N . VAL A 1 120 ? -16.048 2.327 2.356 1.00 97.81 120 VAL A N 1
ATOM 965 C CA . VAL A 1 120 ? -15.275 1.227 1.747 1.00 97.81 120 VAL A CA 1
ATOM 966 C C . VAL A 1 120 ? -14.340 1.752 0.659 1.00 97.81 120 VAL A C 1
ATOM 968 O O . VAL A 1 120 ? -13.241 1.236 0.487 1.00 97.81 120 VAL A O 1
ATOM 971 N N . GLU A 1 121 ? -14.747 2.805 -0.049 1.00 97.62 121 GLU A N 1
ATOM 972 C CA . GLU A 1 121 ? -13.920 3.417 -1.083 1.00 97.62 121 GLU A CA 1
ATOM 973 C C . GLU A 1 121 ? -12.653 4.081 -0.536 1.00 97.62 121 GLU A C 1
ATOM 975 O O . GLU A 1 121 ? -11.687 4.181 -1.280 1.00 97.62 121 GLU A O 1
ATOM 980 N N . ASP A 1 122 ? -12.591 4.483 0.733 1.00 98.12 122 ASP A N 1
ATOM 981 C CA . ASP A 1 122 ? -11.445 5.223 1.282 1.00 98.12 122 ASP A CA 1
ATOM 982 C C . ASP A 1 122 ? -10.353 4.316 1.865 1.00 98.12 122 ASP A C 1
ATOM 984 O O . ASP A 1 122 ? -9.232 4.767 2.116 1.00 98.12 122 ASP A O 1
ATOM 988 N N . ILE A 1 123 ? -10.652 3.034 2.078 1.00 97.56 123 ILE A N 1
ATOM 989 C CA . ILE A 1 123 ? -9.763 2.087 2.751 1.00 97.56 123 ILE A CA 1
ATOM 990 C C . ILE A 1 123 ? -9.156 1.083 1.770 1.00 97.56 123 ILE A C 1
ATOM 992 O O . ILE A 1 123 ? -9.771 0.676 0.787 1.00 97.56 123 ILE A O 1
ATOM 996 N N . ASN A 1 124 ? -7.950 0.621 2.083 1.00 98.00 124 ASN A N 1
ATOM 997 C CA . ASN A 1 124 ? -7.370 -0.568 1.483 1.00 98.00 124 ASN A CA 1
ATOM 998 C C . ASN A 1 124 ? -7.027 -1.569 2.601 1.00 98.00 124 ASN A C 1
ATOM 1000 O O . ASN A 1 124 ? -6.130 -1.327 3.415 1.00 98.00 124 ASN A O 1
ATOM 1004 N N . LEU A 1 125 ? -7.789 -2.668 2.677 1.00 97.25 125 LEU A N 1
ATOM 1005 C CA . LEU A 1 125 ? -7.541 -3.764 3.616 1.00 97.25 125 LEU A CA 1
ATOM 1006 C C . LEU A 1 125 ? -6.446 -4.670 3.059 1.00 97.25 125 LEU A C 1
ATOM 1008 O O . LEU A 1 125 ? -6.698 -5.540 2.224 1.00 97.25 125 LEU A O 1
ATOM 1012 N N . LEU A 1 126 ? -5.226 -4.479 3.546 1.00 98.06 126 LEU A N 1
ATOM 1013 C CA . LEU A 1 126 ? -4.072 -5.226 3.072 1.00 98.06 126 LEU A CA 1
ATOM 1014 C C . LEU A 1 126 ? -3.979 -6.576 3.789 1.00 98.06 126 LEU A C 1
ATOM 1016 O O . LEU A 1 126 ? -4.159 -6.607 5.007 1.00 98.06 126 LEU A O 1
ATOM 1020 N N . PRO A 1 127 ? -3.658 -7.678 3.084 1.00 97.31 127 PRO A N 1
ATOM 1021 C CA . PRO A 1 127 ? -3.469 -9.011 3.667 1.00 97.31 127 PRO A CA 1
ATOM 1022 C C . PRO A 1 127 ? -2.140 -9.092 4.445 1.00 97.31 127 PRO A C 1
ATOM 1024 O O . PRO A 1 127 ? -1.234 -9.849 4.103 1.00 97.31 127 PRO A O 1
ATOM 1027 N N . LEU A 1 128 ? -1.989 -8.217 5.438 1.00 97.50 128 LEU A N 1
ATOM 1028 C CA . LEU A 1 128 ? -0.785 -7.991 6.224 1.00 97.50 128 LEU A CA 1
ATOM 1029 C C . LEU A 1 128 ? -1.137 -7.937 7.705 1.00 97.50 128 LEU A C 1
ATOM 1031 O O . LEU A 1 128 ? -2.245 -7.549 8.083 1.00 97.50 128 LEU A O 1
ATOM 1035 N N . LYS A 1 129 ? -0.156 -8.285 8.540 1.00 96.69 129 LYS A N 1
ATOM 1036 C CA . LYS A 1 129 ? -0.260 -8.177 10.000 1.00 96.69 129 LYS A CA 1
ATOM 1037 C C . LYS A 1 129 ? -0.039 -6.749 10.482 1.00 96.69 129 LYS A C 1
ATOM 1039 O O . LYS A 1 129 ? -0.591 -6.364 11.506 1.00 96.69 129 LYS A O 1
ATOM 1044 N N . SER A 1 130 ? 0.750 -5.966 9.752 1.00 97.50 130 SER A N 1
ATOM 1045 C CA . SER A 1 130 ? 0.983 -4.552 10.010 1.00 97.50 130 SER A CA 1
ATOM 1046 C C . SER A 1 130 ? 1.128 -3.768 8.704 1.00 97.50 130 SER A C 1
ATOM 1048 O O . SER A 1 130 ? 1.318 -4.329 7.630 1.00 97.50 130 SER A O 1
ATOM 1050 N N . THR A 1 131 ? 1.034 -2.443 8.783 1.00 98.00 131 THR A N 1
ATOM 1051 C CA . THR A 1 131 ? 1.281 -1.526 7.656 1.00 98.00 131 THR A CA 1
ATOM 1052 C C . THR A 1 131 ? 2.596 -0.774 7.839 1.00 98.00 131 THR A C 1
ATOM 1054 O O . THR A 1 131 ? 2.681 0.421 7.536 1.00 98.00 131 THR A O 1
ATOM 1057 N N . THR A 1 132 ? 3.609 -1.431 8.413 1.00 98.19 132 THR A N 1
ATOM 1058 C CA . THR A 1 132 ? 4.961 -0.864 8.482 1.00 98.19 132 THR A CA 1
ATOM 1059 C C . THR A 1 132 ? 5.608 -0.846 7.097 1.00 98.19 132 THR A C 1
ATOM 1061 O O . THR A 1 132 ? 5.117 -1.470 6.154 1.00 98.19 132 THR A O 1
ATOM 1064 N N . ALA A 1 133 ? 6.726 -0.132 6.958 1.00 98.00 133 ALA A N 1
ATOM 1065 C CA . ALA A 1 133 ? 7.473 -0.118 5.704 1.00 98.00 133 ALA A CA 1
ATOM 1066 C C . ALA A 1 133 ? 7.988 -1.521 5.327 1.00 98.00 133 ALA A C 1
ATOM 1068 O O . ALA A 1 133 ? 8.008 -1.871 4.151 1.00 98.00 133 ALA A O 1
ATOM 1069 N N . GLU A 1 134 ? 8.358 -2.335 6.317 1.00 98.38 134 GLU A N 1
ATOM 1070 C CA . GLU A 1 134 ? 8.833 -3.707 6.139 1.00 98.38 134 GLU A CA 1
ATOM 1071 C C . GLU A 1 134 ? 7.729 -4.621 5.593 1.00 98.38 134 GLU A C 1
ATOM 1073 O O . GLU A 1 134 ? 7.930 -5.256 4.557 1.00 98.38 134 GLU A O 1
ATOM 1078 N N . ASP A 1 135 ? 6.546 -4.638 6.213 1.00 98.38 135 ASP A N 1
ATOM 1079 C CA . ASP A 1 135 ? 5.425 -5.465 5.742 1.00 98.38 135 ASP A CA 1
ATOM 1080 C C . ASP A 1 135 ? 4.938 -5.013 4.355 1.00 98.38 135 ASP A C 1
ATOM 1082 O O . ASP A 1 135 ? 4.679 -5.844 3.481 1.00 98.38 135 ASP A O 1
ATOM 1086 N N . LEU A 1 136 ? 4.901 -3.698 4.103 1.00 98.56 136 LEU A N 1
ATOM 1087 C CA . LEU A 1 136 ? 4.618 -3.166 2.768 1.00 98.56 136 LEU A CA 1
ATOM 1088 C C . LEU A 1 136 ? 5.690 -3.587 1.752 1.00 98.56 136 LEU A C 1
ATOM 1090 O O . LEU A 1 136 ? 5.352 -3.932 0.624 1.00 98.56 136 LEU A O 1
ATOM 1094 N N . SER A 1 137 ? 6.973 -3.620 2.123 1.00 98.31 137 SER A N 1
ATOM 1095 C CA . SER A 1 137 ? 8.038 -4.062 1.210 1.00 98.31 137 SER A CA 1
ATOM 1096 C C . SER A 1 137 ? 7.879 -5.531 0.797 1.00 98.31 137 SER A C 1
ATOM 1098 O O . SER A 1 137 ? 8.064 -5.872 -0.375 1.00 98.31 137 SER A O 1
ATOM 1100 N N . ILE A 1 138 ? 7.453 -6.392 1.729 1.00 98.00 138 ILE A N 1
ATOM 1101 C CA . ILE A 1 138 ? 7.133 -7.798 1.452 1.00 98.00 138 ILE A CA 1
ATOM 1102 C C . ILE A 1 138 ? 5.909 -7.882 0.535 1.00 98.00 138 ILE A C 1
ATOM 1104 O O . ILE A 1 138 ? 5.926 -8.625 -0.445 1.00 98.00 138 ILE A O 1
ATOM 1108 N N . TYR A 1 139 ? 4.875 -7.079 0.800 1.00 98.50 139 TYR A N 1
ATOM 1109 C CA . TYR A 1 139 ? 3.674 -7.017 -0.032 1.00 98.50 139 TYR A CA 1
ATOM 1110 C C . TYR A 1 139 ? 3.982 -6.648 -1.489 1.00 98.50 139 TYR A C 1
ATOM 1112 O O . TYR A 1 139 ? 3.570 -7.358 -2.407 1.00 98.50 139 TYR A O 1
ATOM 1120 N N . PHE A 1 140 ? 4.769 -5.588 -1.701 1.00 98.56 140 PHE A N 1
ATOM 1121 C CA . PHE A 1 140 ? 5.228 -5.185 -3.032 1.00 98.56 140 PHE A CA 1
ATOM 1122 C C . PHE A 1 140 ? 6.054 -6.284 -3.703 1.00 98.56 140 PHE A C 1
ATOM 1124 O O . PHE A 1 140 ? 5.849 -6.564 -4.881 1.00 98.56 140 PHE A O 1
ATOM 1131 N N . THR A 1 141 ? 6.960 -6.926 -2.961 1.00 98.19 141 THR A N 1
ATOM 1132 C CA . THR A 1 141 ? 7.800 -8.010 -3.494 1.00 98.19 141 TH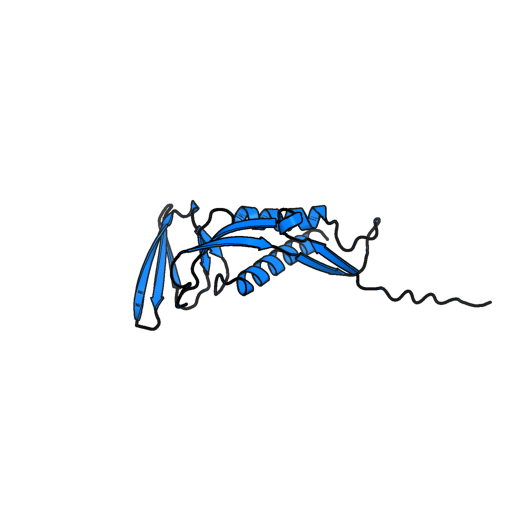R A CA 1
ATOM 1133 C C . THR A 1 141 ? 6.947 -9.173 -3.998 1.00 98.19 141 THR A C 1
ATOM 1135 O O . THR A 1 141 ? 7.104 -9.580 -5.148 1.00 98.19 141 THR A O 1
ATOM 1138 N N . ASN A 1 142 ? 5.994 -9.641 -3.188 1.00 98.06 142 ASN A N 1
ATOM 1139 C CA . ASN A 1 142 ? 5.103 -10.744 -3.551 1.00 98.06 142 ASN A CA 1
ATOM 1140 C C . ASN A 1 142 ? 4.215 -10.393 -4.754 1.00 98.06 142 ASN A C 1
ATOM 1142 O O . ASN A 1 142 ? 4.015 -11.223 -5.637 1.00 98.06 142 ASN A O 1
ATOM 1146 N N . TYR A 1 143 ? 3.702 -9.159 -4.818 1.00 98.25 143 TYR A N 1
ATOM 1147 C CA . TYR A 1 143 ? 2.910 -8.690 -5.959 1.00 98.25 143 TYR A CA 1
ATOM 1148 C C . TYR A 1 143 ? 3.728 -8.676 -7.255 1.00 98.25 143 TYR A C 1
ATOM 1150 O O . TYR A 1 143 ? 3.253 -9.127 -8.298 1.00 98.25 143 TYR A O 1
ATOM 1158 N N . ILE A 1 144 ? 4.962 -8.163 -7.199 1.00 97.81 144 ILE A N 1
ATOM 1159 C CA . ILE A 1 144 ? 5.863 -8.117 -8.355 1.00 97.81 144 ILE A CA 1
ATOM 1160 C C . ILE A 1 144 ? 6.201 -9.537 -8.815 1.00 97.81 144 ILE A C 1
ATOM 1162 O O . ILE A 1 144 ? 6.135 -9.812 -10.011 1.00 97.81 144 ILE A O 1
ATOM 1166 N N . GLU A 1 145 ? 6.533 -10.436 -7.886 1.00 96.56 145 GLU A N 1
ATOM 1167 C CA . GLU A 1 145 ? 6.837 -11.835 -8.191 1.00 96.56 145 GLU A CA 1
ATOM 1168 C C . GLU A 1 145 ? 5.659 -12.536 -8.882 1.00 96.56 145 GLU A C 1
ATOM 1170 O O . GLU A 1 145 ? 5.838 -13.091 -9.965 1.00 96.56 145 GLU A O 1
ATOM 1175 N N . ASP A 1 146 ? 4.452 -12.448 -8.316 1.00 97.12 146 ASP A N 1
ATOM 1176 C CA . ASP A 1 146 ? 3.241 -13.055 -8.885 1.00 97.12 146 ASP A CA 1
ATOM 1177 C C . ASP A 1 146 ? 2.943 -12.531 -10.300 1.00 97.12 146 ASP A C 1
ATOM 1179 O O . ASP A 1 146 ? 2.610 -13.301 -11.205 1.00 97.12 146 ASP A O 1
ATOM 1183 N N . LYS A 1 147 ? 3.106 -11.222 -10.524 1.00 97.12 147 LYS A N 1
ATOM 1184 C CA . LYS A 1 147 ? 2.901 -10.607 -11.842 1.00 97.12 147 LYS A CA 1
ATOM 1185 C C . LYS A 1 147 ? 3.934 -11.070 -12.860 1.00 97.12 147 LYS A C 1
ATOM 1187 O O . LYS A 1 147 ? 3.554 -11.330 -13.997 1.00 97.12 147 LYS A O 1
ATOM 1192 N N . LEU A 1 148 ? 5.204 -11.177 -12.471 1.00 93.62 148 LEU A N 1
ATOM 1193 C CA . LEU A 1 148 ? 6.267 -11.639 -13.364 1.00 93.62 148 LEU A CA 1
ATOM 1194 C C . LEU A 1 148 ? 6.113 -13.126 -13.706 1.00 93.62 148 LEU A C 1
ATOM 1196 O O . LEU A 1 148 ? 6.203 -13.477 -14.875 1.00 93.62 148 LEU A O 1
ATOM 1200 N N . GLN A 1 149 ? 5.788 -13.982 -12.732 1.00 91.75 149 GLN A N 1
ATOM 1201 C CA . GLN A 1 149 ? 5.583 -15.420 -12.965 1.00 91.75 149 GLN A CA 1
ATOM 1202 C C . GLN A 1 149 ? 4.411 -15.723 -13.910 1.00 91.75 149 GLN A C 1
ATOM 1204 O O . GLN A 1 149 ? 4.411 -16.751 -14.575 1.00 91.75 149 GLN A O 1
ATOM 1209 N N . LYS A 1 150 ? 3.400 -14.847 -13.973 1.00 90.62 150 LYS A N 1
ATOM 1210 C CA . LYS A 1 150 ? 2.245 -14.986 -14.879 1.00 90.62 150 LYS A CA 1
ATOM 1211 C C . LYS A 1 150 ? 2.514 -14.516 -16.312 1.00 90.62 150 LYS A C 1
ATOM 1213 O O . LYS A 1 150 ? 1.632 -14.663 -17.157 1.00 90.62 150 LYS A O 1
ATOM 1218 N N . MET A 1 151 ? 3.657 -13.876 -16.565 1.00 81.25 151 MET A N 1
ATOM 1219 C CA . MET A 1 151 ? 4.047 -13.393 -17.895 1.00 81.25 151 MET A CA 1
ATOM 1220 C C . MET A 1 151 ? 4.894 -14.405 -18.676 1.00 81.25 151 MET A C 1
ATOM 1222 O O . MET A 1 151 ? 5.017 -14.246 -19.892 1.00 81.25 151 MET A O 1
ATOM 1226 N N . ASP A 1 152 ? 5.446 -15.406 -17.987 1.00 59.50 152 ASP A N 1
ATOM 1227 C CA . ASP A 1 152 ? 6.155 -16.554 -18.566 1.00 59.50 152 ASP A CA 1
ATOM 1228 C C . ASP A 1 152 ? 5.179 -17.659 -19.018 1.00 59.50 152 ASP A C 1
ATOM 1230 O O . ASP A 1 152 ? 5.461 -18.302 -20.059 1.00 59.50 152 ASP A O 1
#

Foldseek 3Di:
DDDPPPPPVQDKDKDKDWQVVLVLKAKEWEAFPQDPVRNDIDIDIDGDIDIDIDGQDDPVRDRDPPVLLSVLSNVVRVVRHQAYEYAQQAPQKDWDDDPQKIKIWGQHPVRDIDIDMDGVVRHDHDPFNGPDPVRVNVVSVVSSVVSVVVVD

Secondary structure (DSSP, 8-state):
------------EEEEE-HHHHT-EEEEEE--TT-TTTSS-EEEEEE--EEEEE--BTTTTBSS-HHHHHHHHHHHHHHHTTSEEEETT-TTEEEEEETTEEEEEEE-TTS-EEEEEEEGGGEEEESSS--SHHHHHHHHHHHHHHHHHTT-

Mean predicted aligned error: 5.34 Å

InterPro domains:
  IPR007115 6-pyruvoyl tetrahydropterin synthase/QueD family [PF01242] (23-150)
  IPR007115 6-pyruvoyl tetrahydropterin synthase/QueD family [PTHR12589] (24-150)
  IPR038418 6-pyruvoyl tetrahydropterin synthase/QueD superfamily [G3DSA:3.30.479.10] (20-152)

Organism: Methanococcus maripaludis (NCBI:txid39152)

Solvent-accessible surface area (backbone atoms only — not comparable to full-atom values): 8854 Å² total; per-residue (Å²): 132,88,81,79,77,78,75,71,74,84,64,76,41,78,50,75,45,55,11,77,85,70,66,27,52,33,40,29,35,35,37,33,78,86,37,94,86,40,44,48,82,47,71,50,80,46,67,50,68,47,79,49,76,34,60,61,39,79,97,83,53,39,67,65,62,65,67,58,56,51,47,57,52,40,53,56,28,60,74,50,36,76,20,36,40,39,32,58,57,20,92,56,44,51,73,52,75,59,89,67,32,33,39,40,42,35,55,42,96,87,70,51,74,51,76,49,78,45,51,49,87,46,48,41,77,38,96,26,62,46,60,44,74,66,51,46,51,50,51,52,49,53,52,51,50,56,56,53,66,74,72,113

Radius of gyration: 20.77 Å; Cα contacts (8 Å, |Δi|>4): 244; chains: 1; bounding box: 66×39×60 Å

Sequence (152 aa):
MYSINYRIRRTTMILELNGIYAGLRFSAAHIVFGHDSCGVIHGHSYYVDVKLSGEPSGEFGFVCDFKILKQIVKELCSELDHKLLVPRDHENMEYSMEGDSIYLEYVEKSGNVKKYMFPVEDINLLPLKSTTAEDLSIYFTNYIEDKLQKMD

pLDDT: mean 93.01, std 12.85, range [36.62, 98.75]

Nearest PDB structures (foldseek):
  1y13-assembly1_A  TM=8.830E-01  e=1.486E-11  Plasmodium falciparum
  3m0n-assembly1_A  TM=8.835E-01  e=3.993E-11  Plasmodium vivax
  2a0s-assembly1_A  TM=8.849E-01  e=8.381E-11  Plasmodium vivax
  3lze-assembly1_A  TM=8.843E-01  e=1.759E-10  Plasmodium vivax
  8dml-assembly2_C  TM=3.656E-01  e=3.447E-02  Vibrio parahaemolyticus